Protein AF-A0A522DZ30-F1 (afdb_monomer_lite)

Foldseek 3Di:
DEEEEQEPDDCPVVVVLCVVLPYHHDPPDGQAYEQEDAPVSVVVCCVSPPPRHYQAEHPDDDHPPHPYYPVCSNVVSVCVVVVNDDGDDDDWDWDDDPNDIDID

Radius of gyration: 14.47 Å; chains: 1; bounding box: 34×33×39 Å

Secondary structure (DSSP, 8-state):
-EEEEEESS--HHHHHHHHHTT-EE-SSS-SEEEEEESHHHHHHHHHHSTTS-EEEEESSS--SS--B-TTTHHHHHHHHHTT---PPP----EEEETTEEEE-

pLDDT: mean 87.89, std 11.44, range [53.41, 97.0]

Structure (mmCIF, N/CA/C/O backbone):
data_AF-A0A522DZ30-F1
#
_entry.id   AF-A0A522DZ30-F1
#
loop_
_atom_site.group_PDB
_atom_site.id
_atom_site.type_symbol
_atom_site.label_atom_id
_atom_site.label_alt_id
_atom_site.label_comp_id
_atom_site.label_asym_id
_atom_site.label_entity_id
_atom_site.label_seq_id
_atom_site.pdbx_PDB_ins_code
_atom_site.Cartn_x
_atom_site.Cartn_y
_atom_site.Cartn_z
_atom_site.occupancy
_atom_site.B_iso_or_equiv
_atom_site.auth_seq_id
_atom_site.auth_comp_id
_atom_site.auth_asym_id
_atom_site.auth_atom_id
_atom_site.pdbx_PDB_model_num
ATOM 1 N N . MET A 1 1 ? -12.309 -6.243 6.536 1.00 90.62 1 MET A N 1
ATOM 2 C CA . MET A 1 1 ? -11.228 -5.420 5.971 1.00 90.62 1 MET A CA 1
ATOM 3 C C . MET A 1 1 ? -9.892 -5.750 6.617 1.00 90.62 1 MET A C 1
ATOM 5 O O . MET A 1 1 ? -9.555 -5.247 7.692 1.00 90.62 1 MET A O 1
ATOM 9 N N . LYS A 1 2 ? -9.167 -6.649 5.955 1.00 95.56 2 LYS A N 1
ATOM 10 C CA . LYS A 1 2 ? -7.797 -7.079 6.236 1.00 95.56 2 LYS A CA 1
ATOM 11 C C . LYS A 1 2 ? -6.814 -6.284 5.383 1.00 95.56 2 LYS A C 1
ATOM 13 O O . LYS A 1 2 ? -7.055 -6.101 4.194 1.00 95.56 2 LYS A O 1
ATOM 18 N N . ALA A 1 3 ? -5.709 -5.850 5.977 1.00 96.25 3 ALA A N 1
ATOM 19 C CA . ALA A 1 3 ? -4.681 -5.071 5.300 1.00 96.25 3 ALA A CA 1
ATOM 20 C C . ALA A 1 3 ? -3.279 -5.612 5.597 1.00 96.25 3 ALA A C 1
ATOM 22 O O . ALA A 1 3 ? -2.988 -6.004 6.728 1.00 96.25 3 ALA A O 1
ATOM 23 N N . VAL A 1 4 ? -2.395 -5.558 4.603 1.00 97.00 4 VAL A N 1
ATOM 24 C CA . VAL A 1 4 ? -0.941 -5.691 4.799 1.00 97.00 4 VAL A CA 1
ATOM 25 C C . VAL A 1 4 ? -0.311 -4.305 4.753 1.00 97.00 4 VAL A C 1
ATOM 27 O O . VAL A 1 4 ? -0.775 -3.434 4.021 1.00 97.00 4 VAL A O 1
ATOM 30 N N . ILE A 1 5 ? 0.771 -4.107 5.503 1.00 95.44 5 ILE A N 1
ATOM 31 C CA . ILE A 1 5 ? 1.616 -2.917 5.383 1.00 95.44 5 ILE A CA 1
ATOM 32 C C . ILE A 1 5 ? 2.908 -3.313 4.675 1.00 95.44 5 ILE A C 1
ATOM 34 O O . ILE A 1 5 ? 3.633 -4.180 5.160 1.00 95.44 5 ILE A O 1
ATOM 38 N N . VAL A 1 6 ? 3.223 -2.639 3.573 1.00 95.06 6 VAL A N 1
ATOM 39 C CA . VAL A 1 6 ? 4.526 -2.732 2.902 1.00 95.06 6 VAL A CA 1
ATOM 40 C C . VAL A 1 6 ? 5.247 -1.404 3.100 1.00 95.06 6 VAL A C 1
ATOM 42 O O . VAL A 1 6 ? 4.694 -0.341 2.822 1.00 95.06 6 VAL A O 1
ATOM 45 N N . SER A 1 7 ? 6.465 -1.449 3.642 1.00 92.25 7 SER A N 1
ATOM 46 C CA . SER A 1 7 ? 7.229 -0.252 4.001 1.00 92.25 7 SER A CA 1
ATOM 47 C C . SER A 1 7 ? 8.721 -0.556 4.102 1.00 92.25 7 SER A C 1
ATOM 49 O O . SER A 1 7 ? 9.102 -1.572 4.677 1.00 92.25 7 SER A O 1
ATOM 51 N N . SER A 1 8 ? 9.558 0.364 3.621 1.00 84.75 8 SER A N 1
ATOM 52 C CA . SER A 1 8 ? 11.003 0.393 3.911 1.00 84.75 8 SER A CA 1
ATOM 53 C C . SER A 1 8 ? 11.337 1.229 5.157 1.00 84.75 8 SER A C 1
ATOM 55 O O . SER A 1 8 ? 12.490 1.297 5.568 1.00 84.75 8 SER A O 1
ATOM 57 N N . TYR A 1 9 ? 10.328 1.863 5.762 1.00 83.81 9 TYR A N 1
ATOM 58 C CA . TYR A 1 9 ? 10.440 2.729 6.937 1.00 83.81 9 TYR A CA 1
ATOM 59 C C . TYR A 1 9 ? 9.711 2.134 8.151 1.00 83.81 9 TYR A C 1
ATOM 61 O O . TYR A 1 9 ? 8.780 1.334 7.982 1.00 83.81 9 TYR A O 1
ATOM 69 N N . PRO A 1 10 ? 10.042 2.567 9.381 1.00 85.12 10 PRO A N 1
ATOM 70 C CA . PRO A 1 10 ? 9.266 2.218 10.565 1.00 85.12 10 PRO A CA 1
ATOM 71 C C . PRO A 1 10 ? 7.780 2.573 10.394 1.00 85.12 10 PRO A C 1
ATOM 73 O O . PRO A 1 10 ? 7.417 3.731 10.201 1.00 85.12 10 PRO A O 1
ATOM 76 N N . SER A 1 11 ? 6.909 1.567 10.485 1.00 85.12 11 SER A N 1
ATOM 77 C CA . SER A 1 11 ? 5.476 1.686 10.172 1.00 85.12 11 SER A CA 1
ATOM 78 C C . SER A 1 11 ? 4.558 1.569 11.395 1.00 85.12 11 SER A C 1
ATOM 80 O O . SER A 1 11 ? 3.340 1.466 11.247 1.00 85.12 11 SER A O 1
ATOM 82 N N . LYS A 1 12 ? 5.108 1.630 12.620 1.00 86.06 12 LYS A N 1
ATOM 83 C CA . LYS A 1 12 ? 4.340 1.495 13.877 1.00 86.06 12 LYS A CA 1
ATOM 84 C C . LYS A 1 12 ? 3.162 2.473 13.955 1.00 86.06 12 LYS A C 1
ATOM 86 O O . LYS A 1 12 ? 2.057 2.066 14.305 1.00 86.06 12 LYS A O 1
ATOM 91 N N . THR A 1 13 ? 3.371 3.734 13.576 1.00 84.75 13 THR A N 1
ATOM 92 C CA . THR A 1 13 ? 2.323 4.768 13.583 1.00 84.75 13 THR A CA 1
ATOM 93 C C . THR A 1 13 ? 1.175 4.425 12.633 1.00 84.75 13 THR A C 1
ATOM 95 O O . THR A 1 13 ? 0.008 4.548 12.994 1.00 84.75 13 THR A O 1
ATOM 98 N N . VAL A 1 14 ? 1.501 3.939 11.434 1.00 88.75 14 VAL A N 1
ATOM 99 C CA . VAL A 1 14 ? 0.524 3.544 10.410 1.00 88.75 14 VAL A CA 1
ATOM 100 C C . VAL A 1 14 ? -0.249 2.299 10.840 1.00 88.75 14 VAL A C 1
ATOM 102 O O . VAL A 1 14 ? -1.471 2.258 10.722 1.00 88.75 14 VAL A O 1
ATOM 105 N N . ALA A 1 15 ? 0.442 1.311 11.414 1.00 91.44 15 ALA A N 1
ATOM 106 C CA . ALA A 1 15 ? -0.196 0.130 11.987 1.00 91.44 15 ALA A CA 1
ATOM 107 C C . ALA A 1 15 ? -1.170 0.502 13.115 1.00 91.44 15 ALA A C 1
ATOM 109 O O . ALA A 1 15 ? -2.262 -0.060 13.198 1.00 91.44 15 ALA A O 1
ATOM 110 N N . GLY A 1 16 ? -0.800 1.476 13.953 1.00 91.12 16 GLY A N 1
ATOM 111 C CA . GLY A 1 16 ? -1.680 2.050 14.967 1.00 91.12 16 GLY A CA 1
ATOM 112 C C . GLY A 1 16 ? -2.937 2.670 14.357 1.00 91.12 16 GLY A C 1
ATOM 113 O O . GLY A 1 16 ? -4.039 2.330 14.779 1.00 91.12 16 GLY A O 1
ATOM 114 N N . LYS A 1 17 ? -2.791 3.513 13.325 1.00 91.12 17 LYS A N 1
ATOM 115 C CA . LYS A 1 17 ? -3.925 4.123 12.605 1.00 91.12 17 LYS A CA 1
ATOM 116 C C . LYS A 1 17 ? -4.870 3.071 12.017 1.00 91.12 17 LYS A C 1
ATOM 118 O O . LYS A 1 17 ? -6.064 3.117 12.293 1.00 91.12 17 LYS A O 1
ATOM 123 N N . LEU A 1 18 ? -4.343 2.066 11.314 1.00 93.25 18 LEU A N 1
ATOM 124 C CA . LEU A 1 18 ? -5.149 0.962 10.774 1.00 93.25 18 LEU A CA 1
ATOM 125 C C . LEU A 1 18 ? -5.963 0.253 11.864 1.00 93.25 18 LEU A C 1
ATOM 127 O O . LEU A 1 18 ? -7.169 0.073 11.715 1.00 93.25 18 LEU A O 1
ATOM 131 N N . LYS A 1 19 ? -5.328 -0.102 12.986 1.00 94.25 19 LYS A N 1
ATOM 132 C CA . LYS A 1 19 ? -6.022 -0.758 14.103 1.00 94.25 19 LYS A CA 1
ATOM 133 C C . LYS A 1 19 ? -7.100 0.134 14.723 1.00 94.25 19 LYS A C 1
ATOM 135 O O . LYS A 1 19 ? -8.186 -0.362 15.003 1.00 94.25 19 LYS A O 1
ATOM 140 N N . ARG A 1 20 ? -6.834 1.436 14.902 1.00 93.31 20 ARG A N 1
ATOM 141 C CA . ARG A 1 20 ? -7.812 2.399 15.447 1.00 93.31 20 ARG A CA 1
ATOM 142 C C . ARG A 1 20 ? -9.051 2.537 14.569 1.00 93.31 20 ARG A C 1
ATOM 144 O O . ARG A 1 20 ? -10.148 2.607 15.102 1.00 93.31 20 ARG A O 1
ATOM 151 N N . HIS A 1 21 ? -8.887 2.495 13.250 1.00 93.69 21 HIS A N 1
ATOM 152 C CA . HIS A 1 21 ? -10.013 2.469 12.313 1.00 93.69 21 HIS A CA 1
ATOM 153 C C . HIS A 1 21 ? -10.585 1.055 12.102 1.00 93.69 21 HIS A C 1
ATOM 155 O O . HIS A 1 21 ? -11.328 0.830 11.156 1.00 93.69 21 HIS A O 1
ATOM 161 N N . GLY A 1 22 ? -10.254 0.067 12.942 1.00 94.31 22 GLY A N 1
ATOM 162 C CA . GLY A 1 22 ? -10.858 -1.268 12.900 1.00 94.31 22 GLY A CA 1
ATOM 163 C C . GLY A 1 22 ? -10.438 -2.130 11.705 1.00 94.31 22 GLY A C 1
ATOM 164 O O . GLY A 1 22 ? -11.215 -2.987 11.270 1.00 94.31 22 GLY A O 1
ATOM 165 N N . PHE A 1 23 ? -9.254 -1.897 11.137 1.00 95.50 23 PHE A N 1
ATOM 166 C CA . PHE A 1 23 ? -8.645 -2.781 10.142 1.00 95.50 23 PHE A CA 1
ATOM 167 C C . PHE A 1 23 ? -7.795 -3.858 10.819 1.00 95.50 23 PHE A C 1
ATOM 169 O O . PHE A 1 23 ? -7.042 -3.589 11.759 1.00 95.50 23 PHE A O 1
ATOM 176 N N . GLN A 1 24 ? -7.871 -5.084 10.302 1.00 96.12 24 GLN A N 1
ATOM 177 C CA . GLN A 1 24 ? -7.022 -6.180 10.758 1.00 96.12 24 GLN A CA 1
ATOM 178 C C . GLN A 1 24 ? -5.711 -6.176 9.967 1.00 96.12 24 GLN A C 1
ATOM 180 O O . GLN A 1 24 ? -5.712 -6.453 8.770 1.00 96.12 24 GLN A O 1
ATOM 185 N N . VAL A 1 25 ? -4.589 -5.904 10.635 1.00 94.69 25 VAL A N 1
ATOM 186 C CA . VAL A 1 25 ? -3.257 -6.022 10.019 1.00 94.69 25 VAL A CA 1
ATOM 187 C C . VAL A 1 25 ? -2.850 -7.497 10.002 1.00 94.69 25 VAL A C 1
ATOM 189 O O . VAL A 1 25 ? -2.687 -8.092 11.066 1.00 94.69 25 VAL A O 1
ATOM 192 N N . THR A 1 26 ? -2.732 -8.101 8.820 1.00 92.50 26 THR A N 1
ATOM 193 C CA . THR A 1 26 ? -2.457 -9.541 8.652 1.00 92.50 26 THR A CA 1
ATOM 194 C C . THR A 1 26 ? -1.740 -9.824 7.340 1.00 92.50 26 THR A C 1
ATOM 196 O O . THR A 1 26 ? -2.001 -9.142 6.360 1.00 92.50 26 THR A O 1
ATOM 199 N N . ASN A 1 27 ? -0.900 -10.862 7.305 1.00 86.81 27 ASN A N 1
ATOM 200 C CA . ASN A 1 27 ? -0.230 -11.330 6.084 1.00 86.81 27 ASN A CA 1
ATOM 201 C C . ASN A 1 27 ? -1.088 -12.303 5.256 1.00 86.81 27 ASN A C 1
ATOM 203 O O . ASN A 1 27 ? -0.715 -12.649 4.139 1.00 86.81 27 ASN A O 1
ATOM 207 N N . ASN A 1 28 ? -2.236 -12.736 5.785 1.00 89.50 28 ASN A N 1
ATOM 208 C CA . ASN A 1 28 ? -3.073 -13.757 5.160 1.00 89.50 28 ASN A CA 1
ATOM 209 C C . ASN A 1 28 ? -4.322 -13.140 4.523 1.00 89.50 28 ASN A C 1
ATOM 211 O O . ASN A 1 28 ? -5.169 -12.592 5.234 1.00 89.50 28 ASN A O 1
ATOM 215 N N . ASN A 1 29 ? -4.456 -13.316 3.204 1.00 91.62 29 ASN A N 1
ATOM 216 C CA . ASN A 1 29 ? -5.589 -12.879 2.379 1.00 91.62 29 ASN A CA 1
ATOM 217 C C . ASN A 1 29 ? -6.002 -11.405 2.618 1.00 91.62 29 ASN A C 1
ATOM 219 O O . ASN A 1 29 ? -7.086 -11.154 3.157 1.00 91.62 29 ASN A O 1
ATOM 223 N N . PRO A 1 30 ? -5.125 -10.429 2.310 1.00 96.12 30 PRO A N 1
ATOM 224 C CA . PRO A 1 30 ? -5.457 -9.018 2.462 1.00 96.12 30 PRO A CA 1
ATOM 225 C C . PRO A 1 30 ? -6.439 -8.540 1.390 1.00 96.12 30 PRO A C 1
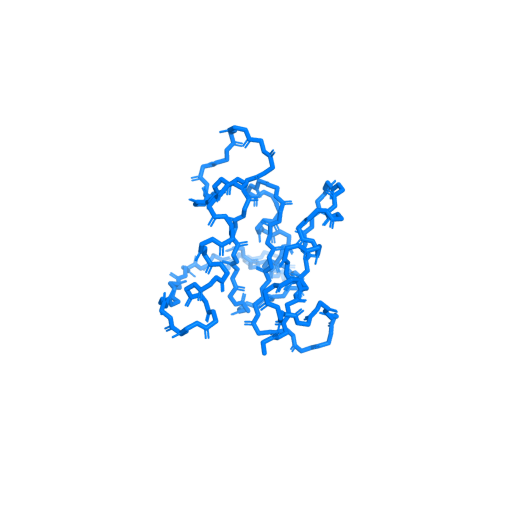ATOM 227 O O . PRO A 1 30 ? -6.378 -8.957 0.239 1.00 96.12 30 PRO A O 1
ATOM 230 N N . GLU A 1 31 ? -7.307 -7.607 1.772 1.00 96.06 31 GLU A N 1
ATOM 231 C CA . GLU A 1 31 ? -8.250 -6.943 0.863 1.00 96.06 31 GLU A CA 1
ATOM 232 C C . GLU A 1 31 ? -7.609 -5.713 0.197 1.00 96.06 31 GLU A C 1
ATOM 234 O O . GLU A 1 31 ? -7.999 -5.321 -0.897 1.00 96.06 31 GLU A O 1
ATOM 239 N N . PHE A 1 32 ? -6.603 -5.113 0.839 1.00 96.62 32 PHE A N 1
ATOM 240 C CA . PHE A 1 32 ? -5.760 -4.072 0.254 1.00 96.62 32 PHE A CA 1
ATOM 241 C C . PHE A 1 32 ? -4.376 -4.044 0.914 1.00 96.62 32 PHE A C 1
ATOM 243 O O . PHE A 1 32 ? -4.165 -4.578 2.009 1.00 96.62 32 PHE A O 1
ATOM 250 N N . ILE A 1 33 ? -3.430 -3.384 0.254 1.00 96.88 33 ILE A N 1
ATOM 251 C CA . ILE A 1 33 ? -2.068 -3.170 0.739 1.00 96.88 33 ILE A CA 1
ATOM 252 C C . ILE A 1 33 ? -1.876 -1.686 1.037 1.00 96.88 33 ILE A C 1
ATOM 254 O O . ILE A 1 33 ? -2.094 -0.849 0.167 1.00 96.88 33 ILE A O 1
ATOM 258 N N . LEU A 1 34 ? -1.437 -1.342 2.246 1.00 94.81 34 LEU A N 1
ATOM 259 C CA . LEU A 1 34 ? -1.006 0.013 2.573 1.00 94.81 34 LEU A CA 1
ATOM 260 C C . LEU A 1 34 ? 0.495 0.138 2.298 1.00 94.81 34 LEU A C 1
ATOM 262 O O . LEU A 1 34 ? 1.325 -0.442 3.003 1.00 94.81 34 LEU A O 1
ATOM 266 N N . CYS A 1 35 ? 0.838 0.916 1.278 1.00 94.25 35 CYS A N 1
ATOM 267 C CA . CYS A 1 35 ? 2.209 1.204 0.877 1.00 94.25 35 CYS A CA 1
ATOM 268 C C . CYS A 1 35 ? 2.683 2.469 1.595 1.00 94.25 35 CYS A C 1
ATOM 270 O O . CYS A 1 35 ? 2.284 3.571 1.227 1.00 94.2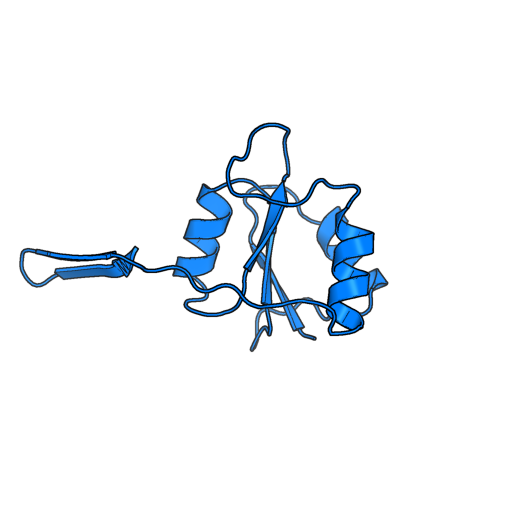5 35 CYS A O 1
ATOM 272 N N . TYR A 1 36 ? 3.531 2.329 2.613 1.00 91.75 36 TYR A N 1
ATOM 273 C CA . TYR A 1 36 ? 4.083 3.469 3.344 1.00 91.75 36 TYR A CA 1
ATOM 274 C C . TYR A 1 36 ? 5.509 3.773 2.878 1.00 91.75 36 TYR A C 1
ATOM 276 O O . TYR A 1 36 ? 6.444 3.020 3.155 1.00 91.75 36 TYR A O 1
ATOM 284 N N . GLY A 1 37 ? 5.689 4.864 2.136 1.00 88.56 37 GLY A N 1
ATOM 285 C CA . GLY A 1 37 ? 6.987 5.212 1.561 1.00 88.56 37 GLY A CA 1
ATOM 286 C C . GLY A 1 37 ? 6.869 6.043 0.291 1.00 88.56 37 GLY A C 1
ATOM 287 O O . GLY A 1 37 ? 6.202 7.076 0.301 1.00 88.56 37 GLY A O 1
ATOM 288 N N . GLY A 1 38 ? 7.565 5.606 -0.761 1.00 86.00 38 GLY A N 1
ATOM 289 C CA . GLY A 1 38 ? 7.579 6.234 -2.086 1.00 86.00 38 GLY A CA 1
ATOM 290 C C . GLY A 1 38 ? 7.224 5.243 -3.198 1.00 86.00 38 GLY A C 1
ATOM 291 O O . GLY A 1 38 ? 6.725 4.150 -2.930 1.00 86.00 38 GLY A O 1
ATOM 292 N N . ASP A 1 39 ? 7.544 5.587 -4.447 1.00 87.56 39 ASP A N 1
ATOM 293 C CA . ASP A 1 39 ? 7.172 4.782 -5.623 1.00 87.56 39 ASP A CA 1
ATOM 294 C C . ASP A 1 39 ? 7.748 3.355 -5.576 1.00 87.56 39 ASP A C 1
ATOM 296 O O . ASP A 1 39 ? 7.060 2.386 -5.899 1.00 87.56 39 ASP A O 1
ATOM 300 N N . GLY A 1 40 ? 8.983 3.197 -5.085 1.00 89.62 40 GLY A N 1
ATOM 301 C CA . GLY A 1 40 ? 9.607 1.882 -4.906 1.00 89.62 40 GLY A CA 1
ATOM 302 C C . GLY A 1 40 ? 8.820 0.960 -3.967 1.00 89.62 40 GLY A C 1
ATOM 303 O O . GLY A 1 40 ? 8.763 -0.247 -4.197 1.00 89.62 40 GLY A O 1
ATOM 304 N N . THR A 1 41 ? 8.144 1.521 -2.959 1.00 93.06 41 THR A N 1
ATOM 305 C CA . THR A 1 41 ? 7.272 0.764 -2.051 1.00 93.06 41 THR A CA 1
ATOM 306 C C . THR A 1 41 ? 6.036 0.241 -2.779 1.00 93.06 41 THR A C 1
ATOM 308 O O . THR A 1 41 ? 5.628 -0.893 -2.547 1.00 93.06 41 THR A O 1
ATOM 311 N N . ILE A 1 42 ? 5.460 1.039 -3.684 1.00 92.12 42 ILE A N 1
ATOM 312 C CA . ILE A 1 42 ? 4.297 0.644 -4.491 1.00 92.12 42 ILE A CA 1
ATOM 313 C C . ILE A 1 42 ? 4.680 -0.505 -5.432 1.00 92.12 42 ILE A C 1
ATOM 315 O O . ILE A 1 42 ? 3.977 -1.512 -5.492 1.00 92.12 42 ILE A O 1
ATOM 319 N N . LEU A 1 43 ? 5.828 -0.395 -6.110 1.00 92.12 43 LEU A N 1
ATOM 320 C CA . LEU A 1 43 ? 6.329 -1.446 -7.003 1.00 92.12 43 LEU A CA 1
ATOM 321 C C . LEU A 1 43 ? 6.662 -2.739 -6.247 1.00 92.12 43 LEU A C 1
ATOM 323 O O . LEU A 1 43 ? 6.352 -3.832 -6.719 1.00 92.12 43 LEU A O 1
ATOM 327 N N . LEU A 1 44 ? 7.266 -2.634 -5.059 1.00 93.31 44 LEU A N 1
ATOM 328 C CA . LEU A 1 44 ? 7.512 -3.791 -4.199 1.00 93.31 44 LEU A CA 1
ATOM 329 C C . LEU A 1 44 ? 6.196 -4.457 -3.773 1.00 93.31 44 LEU A C 1
ATOM 331 O O . LEU A 1 44 ? 6.079 -5.678 -3.850 1.00 93.31 44 LEU A O 1
ATOM 335 N N . ALA A 1 45 ? 5.198 -3.666 -3.375 1.00 94.50 45 ALA A N 1
ATOM 336 C CA . ALA A 1 45 ? 3.883 -4.172 -3.002 1.00 94.50 45 ALA A CA 1
ATOM 337 C C . ALA A 1 45 ? 3.177 -4.883 -4.165 1.00 94.50 45 ALA A C 1
ATOM 339 O O . ALA A 1 45 ? 2.584 -5.932 -3.944 1.00 94.50 45 ALA A O 1
ATOM 340 N N . GLU A 1 46 ? 3.267 -4.369 -5.396 1.00 94.12 46 GLU A N 1
ATOM 341 C CA . GLU A 1 46 ? 2.743 -5.058 -6.586 1.00 94.12 46 GLU A CA 1
ATOM 342 C C . GLU A 1 46 ? 3.453 -6.392 -6.839 1.00 94.12 46 GLU A C 1
ATOM 344 O O . GLU A 1 46 ? 2.794 -7.375 -7.158 1.00 94.12 46 GLU A O 1
ATOM 349 N N . ARG A 1 47 ? 4.776 -6.463 -6.650 1.00 92.12 47 ARG A N 1
ATOM 350 C CA . ARG A 1 47 ? 5.528 -7.721 -6.806 1.00 92.12 47 ARG A CA 1
ATOM 351 C C . ARG A 1 47 ? 5.170 -8.760 -5.745 1.00 92.12 47 ARG A C 1
ATOM 353 O O . ARG A 1 47 ? 5.114 -9.943 -6.059 1.00 92.12 47 ARG A O 1
ATOM 360 N N . MET A 1 48 ? 4.959 -8.331 -4.501 1.00 93.38 48 MET A N 1
ATOM 361 C CA . MET A 1 48 ? 4.613 -9.223 -3.387 1.00 93.38 48 MET A CA 1
ATOM 362 C C . MET A 1 48 ? 3.137 -9.634 -3.400 1.00 93.38 48 MET A C 1
ATOM 364 O O . MET A 1 48 ? 2.810 -10.758 -3.032 1.00 93.38 48 MET A O 1
ATOM 368 N N . PHE A 1 49 ? 2.255 -8.726 -3.822 1.00 94.44 49 PHE A N 1
ATOM 369 C CA . PHE A 1 49 ? 0.802 -8.889 -3.812 1.00 94.44 49 PHE A CA 1
ATOM 370 C C . PHE A 1 49 ? 0.196 -8.425 -5.150 1.00 94.44 49 PHE A C 1
ATOM 372 O O . PHE A 1 49 ? -0.452 -7.368 -5.208 1.00 94.44 49 PHE A O 1
ATOM 379 N N . PRO A 1 50 ? 0.404 -9.178 -6.247 1.00 92.88 50 PRO A N 1
ATOM 380 C CA . PRO A 1 50 ? -0.078 -8.785 -7.568 1.00 92.88 50 PRO A CA 1
ATOM 381 C C . PRO A 1 50 ? -1.600 -8.620 -7.592 1.00 92.88 50 PRO A C 1
ATOM 383 O O . PRO A 1 50 ? -2.326 -9.445 -7.043 1.00 92.88 50 PRO A O 1
ATOM 386 N N . GLY A 1 51 ? -2.087 -7.538 -8.204 1.00 92.94 51 GLY A N 1
ATOM 387 C CA . GLY A 1 51 ? -3.527 -7.297 -8.395 1.00 92.94 51 GLY A CA 1
ATOM 388 C C . GLY A 1 51 ? -4.338 -6.891 -7.152 1.00 92.94 51 GLY A C 1
ATOM 389 O O . GLY A 1 51 ? -5.438 -6.374 -7.301 1.00 92.94 51 GLY A O 1
ATOM 390 N N . ILE A 1 52 ? -3.811 -7.036 -5.930 1.00 95.94 52 ILE A N 1
ATOM 391 C CA . ILE A 1 52 ? -4.505 -6.565 -4.713 1.00 95.94 52 ILE A CA 1
ATOM 392 C C . ILE A 1 52 ? -4.457 -5.029 -4.646 1.00 95.94 52 ILE A C 1
ATOM 394 O O . ILE A 1 52 ? -3.363 -4.495 -4.776 1.00 95.94 52 ILE A O 1
ATOM 398 N N . PRO A 1 53 ? -5.550 -4.284 -4.411 1.00 96.00 53 PRO A N 1
ATOM 399 C CA . PRO A 1 53 ? -5.527 -2.817 -4.374 1.00 96.00 53 PRO A CA 1
ATOM 400 C C . PRO A 1 53 ? -4.450 -2.212 -3.460 1.00 96.00 53 PRO A C 1
ATOM 402 O O . PRO A 1 53 ? -4.214 -2.709 -2.358 1.00 96.00 53 PRO A O 1
ATOM 405 N N . LYS A 1 54 ? -3.808 -1.119 -3.898 1.00 94.88 54 LYS A N 1
ATOM 406 C CA . LYS A 1 54 ? -2.744 -0.429 -3.149 1.00 94.88 54 LYS A CA 1
ATOM 407 C C . LYS A 1 54 ? -3.195 0.959 -2.701 1.00 94.88 54 LYS A C 1
ATOM 409 O O . LYS A 1 54 ? -3.577 1.780 -3.524 1.00 94.88 54 LYS A O 1
ATOM 414 N N . LEU A 1 55 ? -3.066 1.235 -1.406 1.00 93.81 55 LEU A N 1
ATOM 415 C CA . LEU A 1 55 ? -3.220 2.556 -0.804 1.00 93.81 55 LEU A CA 1
ATOM 416 C C . LEU A 1 55 ? -1.831 3.158 -0.561 1.00 93.81 55 LEU A C 1
ATOM 418 O O . LEU A 1 55 ? -1.127 2.744 0.362 1.00 93.81 55 LEU A O 1
ATOM 422 N N . ALA A 1 56 ? -1.424 4.118 -1.389 1.00 90.75 56 ALA A N 1
ATOM 423 C CA . ALA A 1 56 ? -0.105 4.739 -1.309 1.00 90.75 56 ALA A CA 1
ATOM 424 C C . ALA A 1 56 ? -0.086 5.950 -0.360 1.00 90.75 56 ALA A C 1
ATOM 426 O O . A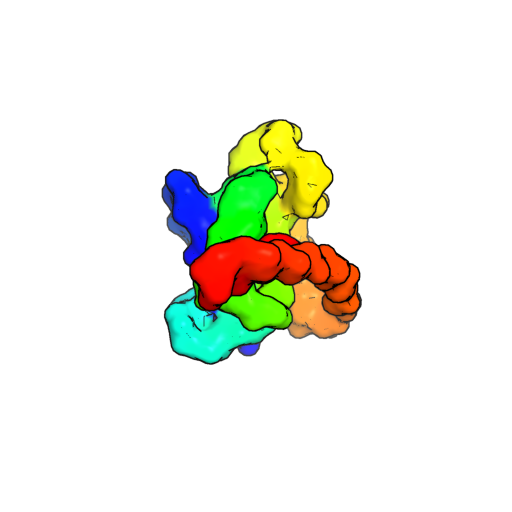LA A 1 56 ? -0.774 6.944 -0.583 1.00 90.75 56 ALA A O 1
ATOM 427 N N . VAL A 1 57 ? 0.746 5.881 0.682 1.00 87.25 57 VAL A N 1
ATOM 428 C CA . VAL A 1 57 ? 0.880 6.908 1.724 1.00 87.25 57 VAL A CA 1
ATOM 429 C C . VAL A 1 57 ? 2.321 7.404 1.779 1.00 87.25 57 VAL A C 1
ATOM 431 O O . VAL A 1 57 ? 3.253 6.621 2.000 1.00 87.25 57 VAL A O 1
ATOM 434 N N . LYS A 1 58 ? 2.512 8.720 1.639 1.00 79.44 58 LYS A N 1
ATOM 435 C CA . LYS A 1 58 ? 3.844 9.336 1.687 1.00 79.44 58 LYS A CA 1
ATOM 436 C C . LYS A 1 58 ? 4.465 9.229 3.072 1.00 79.44 58 LYS A C 1
ATOM 438 O O . LYS A 1 58 ? 3.864 9.605 4.080 1.00 79.44 58 LYS A O 1
ATOM 443 N N . HIS A 1 59 ? 5.725 8.801 3.114 1.00 71.62 59 HIS A N 1
ATOM 444 C CA . HIS A 1 59 ? 6.560 8.979 4.304 1.00 71.62 59 HIS A CA 1
ATOM 445 C C . HIS A 1 59 ? 7.253 10.358 4.346 1.00 71.62 59 HIS A C 1
ATOM 447 O O . HIS A 1 59 ? 7.413 10.907 5.440 1.00 71.62 59 HIS A O 1
ATOM 453 N N . ALA A 1 60 ? 7.614 10.920 3.182 1.00 62.03 60 ALA A N 1
ATOM 454 C CA . ALA A 1 60 ? 8.340 12.185 3.004 1.00 62.03 60 ALA A CA 1
ATOM 455 C C . ALA A 1 60 ? 7.719 13.065 1.894 1.00 62.03 60 ALA A C 1
ATOM 457 O O . ALA A 1 60 ? 6.884 12.593 1.124 1.00 62.03 60 ALA A O 1
ATOM 458 N N . ASN A 1 61 ? 8.144 14.332 1.797 1.00 53.41 61 ASN A N 1
ATOM 459 C CA . ASN A 1 61 ? 7.530 15.353 0.929 1.00 53.41 61 ASN A CA 1
ATOM 460 C C . ASN A 1 61 ? 7.572 15.034 -0.580 1.00 53.41 61 ASN A C 1
ATOM 462 O O . ASN A 1 61 ? 6.715 15.511 -1.321 1.00 53.41 61 ASN A O 1
ATOM 466 N N . ILE A 1 62 ? 8.521 14.213 -1.048 1.00 54.09 62 ILE A N 1
ATOM 467 C CA . ILE A 1 62 ? 8.687 13.889 -2.474 1.00 54.09 62 ILE A CA 1
ATOM 468 C C . ILE A 1 62 ? 8.250 12.440 -2.730 1.00 54.09 62 ILE A C 1
ATOM 470 O O . ILE A 1 62 ? 8.988 11.493 -2.476 1.00 54.09 62 ILE A O 1
ATOM 474 N N . CYS A 1 63 ? 7.034 12.267 -3.242 1.00 53.78 63 CYS A N 1
ATOM 475 C CA . CYS A 1 63 ? 6.579 11.043 -3.909 1.00 53.78 63 CYS A CA 1
ATOM 476 C C . CYS A 1 63 ? 5.587 11.463 -4.992 1.00 53.78 63 CYS A C 1
ATOM 478 O O . CYS A 1 63 ? 4.646 12.194 -4.684 1.00 53.78 63 CYS A O 1
ATOM 480 N N . HIS A 1 64 ? 5.795 11.060 -6.243 1.00 57.38 64 HIS A N 1
ATOM 481 C CA . HIS A 1 64 ? 4.949 11.523 -7.344 1.00 57.38 64 HIS A CA 1
ATOM 482 C C . HIS A 1 64 ? 3.627 10.745 -7.415 1.00 57.38 64 HIS A C 1
ATOM 484 O O . HIS A 1 64 ? 2.597 11.342 -7.704 1.00 57.38 64 HIS A O 1
ATOM 490 N N . ARG A 1 65 ? 3.636 9.444 -7.079 1.00 56.91 65 ARG A N 1
ATOM 491 C CA . ARG A 1 65 ? 2.454 8.563 -7.170 1.00 56.91 65 ARG A CA 1
ATOM 492 C C . ARG A 1 65 ? 1.741 8.293 -5.848 1.00 56.91 65 ARG A C 1
ATOM 494 O O . ARG A 1 65 ? 0.781 7.534 -5.807 1.00 56.91 65 ARG A O 1
ATOM 501 N N . CYS A 1 66 ? 2.228 8.851 -4.748 1.00 57.00 66 CYS A N 1
ATOM 502 C CA . CYS A 1 66 ? 1.532 8.736 -3.476 1.00 57.00 66 CYS A CA 1
ATOM 503 C C . CYS A 1 66 ? 0.508 9.869 -3.386 1.00 57.00 66 CYS A C 1
ATOM 505 O O . CYS A 1 66 ? 0.868 11.040 -3.514 1.00 57.00 66 CYS A O 1
ATOM 507 N N . GLU A 1 67 ? -0.748 9.527 -3.141 1.00 61.12 67 GLU A N 1
ATOM 508 C CA . GLU A 1 67 ? -1.849 10.494 -3.158 1.00 61.12 67 GLU A CA 1
ATOM 509 C C . GLU A 1 67 ? -2.138 11.089 -1.775 1.00 61.12 67 GLU A C 1
ATOM 511 O O . GLU A 1 67 ? -2.795 12.117 -1.693 1.00 61.12 67 GLU A O 1
ATOM 516 N N . LEU A 1 68 ? -1.617 10.483 -0.697 1.00 60.69 68 LEU A N 1
ATOM 517 C CA . LEU A 1 68 ? -1.973 10.848 0.678 1.00 60.69 68 LEU A CA 1
ATOM 518 C C . LEU A 1 68 ? -0.780 11.313 1.518 1.00 60.69 68 LEU A C 1
ATOM 520 O O . LEU A 1 68 ? 0.240 10.617 1.628 1.00 60.69 68 LEU A O 1
ATOM 524 N N . GLY A 1 69 ? -0.949 12.456 2.183 1.00 60.59 69 GLY A N 1
ATOM 525 C CA . GLY A 1 69 ? -0.132 12.888 3.316 1.00 60.59 69 GLY A CA 1
ATOM 526 C C . GLY A 1 69 ? -0.439 12.103 4.603 1.00 60.59 69 GLY A C 1
ATOM 527 O O . GLY A 1 69 ? -1.452 11.410 4.714 1.00 60.59 69 GLY A O 1
ATOM 528 N N . LYS A 1 70 ? 0.431 12.211 5.624 1.00 59.84 70 LYS A N 1
ATOM 529 C CA . LYS A 1 70 ? 0.241 11.518 6.922 1.00 59.84 70 LYS A CA 1
ATOM 530 C C . LYS A 1 70 ? -1.047 11.940 7.641 1.00 59.84 70 LYS A C 1
ATOM 532 O O . LYS A 1 70 ? -1.604 11.127 8.389 1.00 59.84 70 LYS A O 1
ATOM 537 N N . ASP A 1 71 ? -1.500 13.164 7.393 1.00 66.38 71 ASP A N 1
ATOM 538 C CA . ASP A 1 71 ? -2.676 13.775 8.021 1.00 66.38 71 ASP A CA 1
ATOM 539 C C . ASP A 1 71 ? -3.983 13.381 7.315 1.00 66.38 71 ASP A C 1
ATOM 541 O O . ASP A 1 71 ? -5.040 13.331 7.935 1.00 66.38 71 ASP A O 1
ATOM 545 N N . GLU A 1 72 ? -3.909 12.977 6.046 1.00 79.88 72 GLU A N 1
ATOM 546 C CA . GLU A 1 72 ? -5.071 12.564 5.247 1.00 79.88 72 GLU A CA 1
ATOM 547 C C . GLU A 1 72 ? -5.398 11.073 5.393 1.00 79.88 72 GLU A C 1
ATOM 549 O O . GLU A 1 72 ? -6.455 10.606 4.953 1.00 79.88 72 GLU A O 1
ATOM 554 N N . LEU A 1 73 ? -4.498 10.308 6.020 1.00 87.12 73 LEU A N 1
ATOM 555 C CA . LEU A 1 73 ? -4.664 8.869 6.179 1.00 87.12 73 LEU A CA 1
ATOM 556 C C . LEU A 1 73 ? -5.905 8.529 7.012 1.00 87.12 73 LEU A C 1
ATOM 558 O O . LEU A 1 73 ? -6.660 7.654 6.608 1.00 87.12 73 LEU A O 1
ATOM 562 N N . ASP A 1 74 ? -6.150 9.216 8.132 1.00 88.62 74 ASP A N 1
ATOM 563 C CA . ASP A 1 74 ? -7.298 8.898 8.997 1.00 88.62 74 ASP A CA 1
ATOM 564 C C . ASP A 1 74 ? -8.630 9.136 8.250 1.00 88.62 74 ASP A C 1
ATOM 566 O O . ASP A 1 74 ? -9.499 8.265 8.233 1.00 88.62 74 ASP A O 1
ATOM 570 N N . MET A 1 75 ? -8.755 10.250 7.513 1.00 89.06 75 MET A N 1
ATOM 571 C CA . MET A 1 75 ? -9.925 10.516 6.660 1.00 89.06 75 MET A CA 1
ATOM 572 C C . MET A 1 75 ? -10.092 9.459 5.556 1.00 89.06 75 MET A C 1
ATOM 574 O O . MET A 1 75 ? -11.208 9.039 5.251 1.00 89.06 75 MET A O 1
ATOM 578 N N . SER A 1 76 ? -8.993 9.026 4.939 1.00 91.00 76 SER A N 1
ATOM 579 C CA . SER A 1 76 ? -9.027 8.031 3.862 1.00 91.00 76 SER A CA 1
ATOM 580 C C . SER A 1 76 ? -9.431 6.652 4.374 1.00 91.00 76 SER A C 1
ATOM 582 O O . SER A 1 76 ? -10.255 5.983 3.755 1.00 91.00 76 SER A O 1
ATOM 584 N N . LEU A 1 77 ? -8.916 6.245 5.537 1.00 92.69 77 LEU A N 1
ATOM 585 C CA . LEU A 1 77 ? -9.312 5.009 6.213 1.00 92.69 77 LEU A CA 1
ATOM 586 C C . LEU A 1 77 ? -10.805 5.008 6.556 1.00 92.69 77 LEU A C 1
ATOM 588 O O . LEU A 1 77 ? -11.471 3.986 6.382 1.00 92.69 77 LEU A O 1
ATOM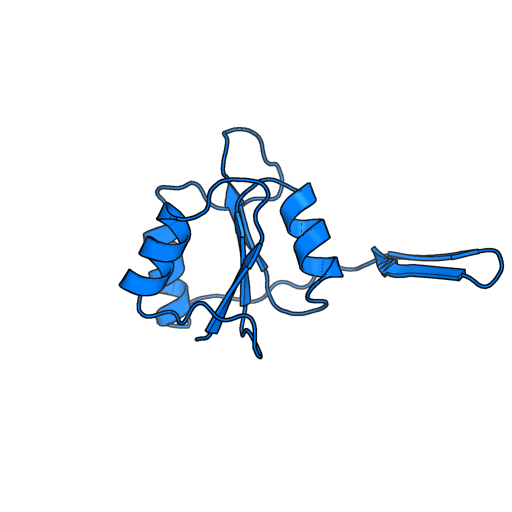 592 N N . GLU A 1 78 ? -11.341 6.156 6.967 1.00 93.06 78 GLU A N 1
ATOM 593 C CA . GLU A 1 78 ? -12.765 6.323 7.244 1.00 93.06 78 GLU A CA 1
ATOM 594 C C . GLU A 1 78 ? -13.622 6.174 5.976 1.00 93.06 78 GLU A C 1
ATOM 596 O O . GLU A 1 78 ? -14.600 5.425 5.959 1.00 93.06 78 GLU A O 1
ATOM 601 N N . LYS A 1 79 ? -13.213 6.796 4.861 1.00 93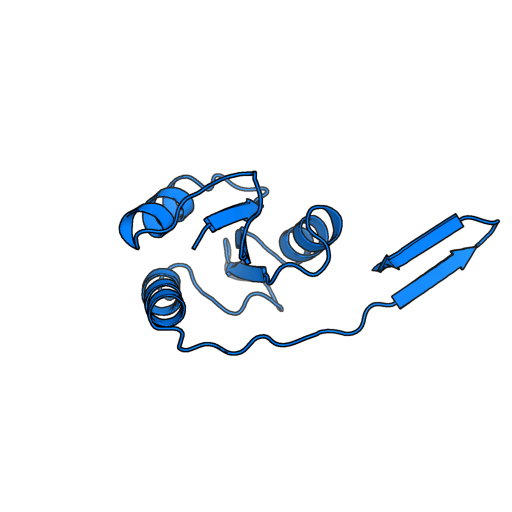.31 79 LYS A N 1
ATOM 602 C CA . LYS A 1 79 ? -13.877 6.615 3.557 1.00 93.31 79 LYS A CA 1
ATOM 603 C C . LYS A 1 79 ? -13.839 5.159 3.090 1.00 93.31 79 LYS A C 1
ATOM 605 O O . LYS A 1 79 ? -14.856 4.648 2.626 1.00 93.31 79 LYS A O 1
ATOM 610 N N . ILE A 1 80 ? -12.704 4.477 3.262 1.00 94.06 80 ILE A N 1
ATOM 611 C CA . ILE A 1 80 ? -12.553 3.055 2.922 1.00 94.06 80 ILE A CA 1
ATOM 612 C C . ILE A 1 80 ? -13.523 2.198 3.740 1.00 94.06 80 ILE A C 1
ATOM 614 O O . ILE A 1 80 ? -14.223 1.361 3.173 1.00 94.06 80 ILE A O 1
ATOM 618 N N . LYS A 1 81 ? -13.631 2.440 5.053 1.00 92.56 81 LYS A N 1
ATOM 619 C CA . LYS A 1 81 ? -14.596 1.744 5.919 1.00 92.56 81 LYS A CA 1
ATOM 620 C C . LYS A 1 81 ? -16.040 1.933 5.478 1.00 92.56 81 LYS A C 1
ATOM 622 O O . LYS A 1 81 ? -16.828 0.998 5.572 1.00 92.56 81 LYS A O 1
ATOM 627 N N . GLN A 1 82 ? -16.369 3.123 4.993 1.00 94.12 82 GLN A N 1
ATOM 628 C CA . GLN A 1 82 ? -17.701 3.463 4.500 1.00 94.12 82 GLN A CA 1
ATOM 629 C C . GLN A 1 82 ? -17.967 2.955 3.072 1.00 94.12 82 GLN A C 1
ATOM 631 O O . GLN A 1 82 ? -19.037 3.225 2.534 1.00 94.12 82 GLN A O 1
ATOM 636 N N . GLY A 1 83 ? -17.011 2.268 2.430 1.00 93.69 83 GLY A N 1
ATOM 637 C CA . GLY A 1 83 ? -17.131 1.840 1.032 1.00 93.69 83 GLY A CA 1
ATOM 638 C C . GLY A 1 83 ? -17.078 2.994 0.025 1.00 93.69 83 GLY A C 1
ATOM 639 O O . GLY A 1 83 ? -17.430 2.819 -1.136 1.00 93.69 83 GLY A O 1
ATOM 640 N N . LYS A 1 84 ? -16.653 4.189 0.453 1.00 95.25 84 LYS A N 1
ATOM 641 C CA . LYS A 1 84 ? -16.617 5.416 -0.357 1.00 95.25 84 LYS A CA 1
ATOM 642 C C . LYS A 1 84 ? -15.280 5.558 -1.079 1.00 95.25 84 LYS A C 1
ATOM 644 O O . LYS A 1 84 ? -14.517 6.489 -0.822 1.00 95.25 84 LYS A O 1
ATOM 649 N N . PHE A 1 85 ? -14.991 4.615 -1.962 1.00 93.44 85 PHE A N 1
ATOM 650 C CA . PHE A 1 85 ? -13.799 4.610 -2.803 1.00 93.44 85 PHE A CA 1
ATOM 651 C C . PHE A 1 85 ? -14.110 3.953 -4.148 1.00 93.44 85 PHE A C 1
ATOM 653 O O . PHE A 1 85 ? -15.098 3.238 -4.289 1.00 93.44 85 PHE A O 1
ATOM 660 N N . PHE A 1 86 ? -13.243 4.178 -5.125 1.00 93.88 86 PHE A N 1
ATOM 661 C CA . PHE A 1 86 ? -13.220 3.426 -6.372 1.00 93.88 86 PHE A CA 1
ATOM 662 C C . PHE A 1 86 ? -11.837 2.799 -6.532 1.00 93.88 86 PHE A C 1
ATOM 664 O O . PHE A 1 86 ? -10.844 3.325 -6.027 1.00 93.88 86 PHE A O 1
ATOM 671 N N . ILE A 1 87 ? -11.785 1.644 -7.189 1.00 94.50 87 ILE A N 1
ATOM 672 C CA . ILE A 1 87 ? -10.524 1.005 -7.555 1.00 94.50 87 ILE A CA 1
ATOM 673 C C . ILE A 1 87 ? -10.163 1.467 -8.958 1.00 94.50 87 ILE A C 1
ATOM 675 O O . ILE A 1 87 ? -10.966 1.339 -9.880 1.00 94.50 87 ILE A O 1
ATOM 679 N N . THR A 1 88 ? -8.952 1.990 -9.104 1.00 93.62 88 THR A N 1
ATOM 680 C CA . THR A 1 88 ? -8.389 2.347 -10.404 1.00 93.62 88 THR A CA 1
ATOM 681 C C . THR A 1 88 ? -7.383 1.286 -10.814 1.00 93.62 88 THR A C 1
ATOM 683 O O . THR A 1 88 ? -6.474 0.950 -10.052 1.00 93.62 88 THR A O 1
ATOM 686 N N . GLU A 1 89 ? -7.526 0.774 -12.030 1.00 93.25 89 GLU A N 1
ATOM 687 C CA . GLU A 1 89 ? -6.594 -0.188 -12.609 1.00 93.25 89 GLU A CA 1
ATOM 688 C C . GLU A 1 89 ? -5.503 0.528 -13.404 1.00 93.25 89 GLU A C 1
ATOM 690 O O . GLU A 1 89 ? -5.701 1.626 -13.926 1.00 93.25 89 GLU A O 1
ATOM 695 N N . GLN A 1 90 ? -4.327 -0.087 -13.476 1.00 91.06 90 GLN A N 1
ATOM 696 C CA . GLN A 1 90 ? -3.190 0.418 -14.237 1.00 91.06 90 GLN A CA 1
ATOM 697 C C . GLN A 1 90 ? -2.676 -0.693 -15.146 1.00 91.06 90 GLN A C 1
ATOM 699 O O . GLN A 1 90 ? -2.591 -1.853 -14.736 1.00 91.06 90 GLN A O 1
ATOM 704 N N . ILE A 1 91 ? -2.318 -0.330 -16.376 1.00 93.44 91 ILE A N 1
ATOM 705 C CA . ILE A 1 91 ? -1.696 -1.265 -17.311 1.00 93.44 91 ILE A CA 1
ATOM 706 C C . ILE A 1 91 ? -0.275 -1.610 -16.848 1.00 93.44 91 ILE A C 1
ATOM 708 O O . ILE A 1 91 ? 0.440 -0.755 -16.324 1.00 93.44 91 ILE A O 1
ATOM 712 N N . LYS A 1 92 ? 0.129 -2.862 -17.068 1.00 91.75 92 LYS A N 1
ATOM 713 C CA . LYS A 1 92 ? 1.483 -3.364 -16.804 1.00 91.75 92 LYS A CA 1
ATOM 714 C C . LYS A 1 92 ? 2.146 -3.803 -18.102 1.00 91.75 92 LYS A C 1
ATOM 716 O O . LYS A 1 92 ? 1.475 -4.303 -19.004 1.00 91.75 92 LYS A O 1
ATOM 721 N N . LEU A 1 93 ? 3.458 -3.625 -18.187 1.00 93.19 93 LEU A N 1
ATOM 722 C CA . LEU A 1 93 ? 4.266 -4.066 -19.315 1.00 93.19 93 LEU A CA 1
ATOM 723 C C . LEU A 1 93 ? 4.813 -5.471 -19.034 1.00 93.19 93 LEU A C 1
ATOM 725 O O . LEU A 1 93 ? 5.450 -5.704 -18.007 1.00 93.19 93 LEU A O 1
ATOM 729 N N . GLU A 1 94 ? 4.615 -6.399 -19.969 1.00 94.12 94 GLU A N 1
ATOM 730 C CA . GLU A 1 94 ? 5.320 -7.684 -19.980 1.00 94.12 94 GLU A CA 1
ATOM 731 C C . GLU A 1 94 ? 6.504 -7.613 -20.951 1.00 94.12 94 GLU A C 1
ATOM 733 O O . GLU A 1 94 ? 6.345 -7.293 -22.128 1.00 94.12 94 GLU A O 1
ATOM 738 N N . ALA A 1 95 ? 7.697 -7.947 -20.465 1.00 95.19 95 ALA A N 1
ATOM 739 C CA . ALA A 1 95 ? 8.899 -8.118 -21.266 1.00 95.19 95 ALA A CA 1
ATOM 740 C C . ALA A 1 95 ? 9.307 -9.596 -21.287 1.00 95.19 95 ALA A C 1
ATOM 742 O O . ALA A 1 95 ? 9.372 -10.248 -20.243 1.00 95.19 95 ALA A O 1
ATOM 743 N N . SER A 1 96 ? 9.622 -10.115 -22.475 1.00 96.31 96 SER A N 1
ATOM 744 C CA . SER A 1 96 ? 10.099 -11.488 -22.672 1.00 96.31 96 SER A CA 1
ATOM 745 C C . SER A 1 96 ? 11.456 -11.489 -23.377 1.00 96.31 96 SER A C 1
ATOM 747 O O . SER A 1 96 ? 11.586 -10.934 -24.464 1.00 96.31 96 SER A O 1
ATOM 749 N N . ALA A 1 97 ? 12.474 -12.119 -22.782 1.00 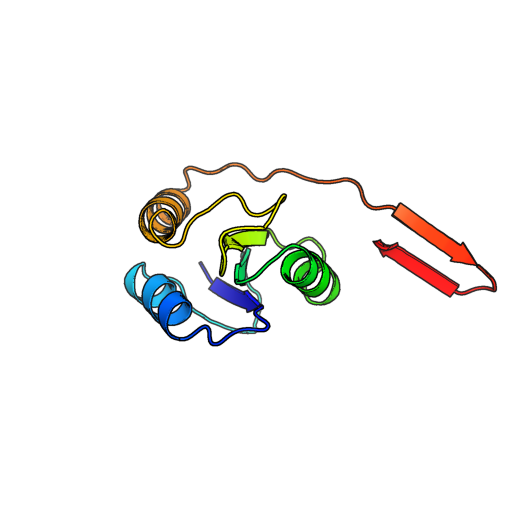96.06 97 ALA A N 1
ATOM 750 C CA . ALA A 1 97 ? 13.812 -12.234 -23.369 1.00 96.06 97 ALA A CA 1
ATOM 751 C C . ALA A 1 97 ? 14.526 -13.512 -22.906 1.00 96.06 97 ALA A C 1
ATOM 753 O O . ALA A 1 97 ? 14.513 -13.841 -21.721 1.00 96.06 97 ALA A O 1
ATOM 754 N N . LYS A 1 98 ? 15.186 -14.228 -23.831 1.00 95.50 98 LYS A N 1
ATOM 755 C CA . LYS A 1 98 ? 15.942 -15.471 -23.547 1.00 95.50 98 LYS A CA 1
ATOM 756 C C . LYS A 1 98 ? 15.141 -16.496 -22.717 1.00 95.50 98 LYS A C 1
ATOM 758 O O . LYS A 1 98 ? 15.662 -17.074 -21.768 1.00 95.50 98 LYS A O 1
ATOM 763 N N . GLY A 1 99 ? 13.852 -16.663 -23.028 1.00 94.06 99 GLY A N 1
ATOM 764 C CA . GLY A 1 99 ? 12.947 -17.570 -22.307 1.00 94.06 99 GLY A CA 1
ATOM 765 C C . GLY A 1 99 ? 12.521 -17.103 -20.908 1.00 94.06 99 GLY A C 1
ATOM 766 O O . GLY A 1 99 ? 11.839 -17.844 -20.209 1.00 94.06 99 GLY A O 1
ATOM 767 N N . LYS A 1 100 ? 12.894 -15.890 -20.482 1.00 93.62 100 LYS A N 1
ATOM 768 C CA . LYS A 1 100 ? 12.475 -15.294 -19.207 1.00 93.62 100 LYS A CA 1
ATOM 769 C C . LYS A 1 100 ? 11.413 -14.227 -19.440 1.00 93.62 100 LYS A C 1
ATOM 771 O O . LYS A 1 100 ? 11.522 -13.455 -20.392 1.00 93.62 100 LYS A O 1
ATOM 776 N N . LYS A 1 101 ? 10.431 -14.169 -18.539 1.00 92.44 101 LYS A N 1
ATOM 777 C CA . LYS A 1 101 ? 9.377 -13.151 -18.511 1.00 92.44 101 LYS A CA 1
ATOM 778 C C . LYS A 1 101 ? 9.534 -12.237 -17.301 1.00 92.44 101 LYS A C 1
ATOM 780 O O . LYS A 1 101 ? 9.875 -12.703 -16.215 1.00 92.44 101 LYS A O 1
ATOM 785 N N . LEU A 1 102 ? 9.259 -10.953 -17.491 1.00 88.81 102 LEU A N 1
ATOM 786 C CA . LEU A 1 102 ? 9.178 -9.940 -16.444 1.00 88.81 102 LEU A CA 1
ATOM 787 C C . LEU A 1 102 ? 7.893 -9.139 -16.652 1.00 88.81 102 LEU A C 1
ATOM 789 O O . LEU A 1 102 ? 7.675 -8.632 -17.746 1.00 88.81 102 LEU A O 1
ATOM 793 N N . VAL A 1 103 ? 7.075 -9.000 -15.610 1.00 87.31 103 VAL A N 1
ATOM 794 C CA . VAL A 1 103 ? 5.869 -8.158 -15.627 1.00 87.31 103 VAL A CA 1
ATOM 795 C C . VAL A 1 103 ? 6.078 -7.006 -14.649 1.00 87.31 103 VAL A C 1
ATOM 797 O O . VAL A 1 103 ? 6.441 -7.248 -13.493 1.00 87.31 103 VAL A O 1
ATOM 800 N N . GLY A 1 104 ? 5.893 -5.771 -15.119 1.00 78.88 104 GLY A N 1
ATOM 801 C CA . GLY A 1 104 ? 6.126 -4.537 -14.362 1.00 78.88 104 GLY A CA 1
ATOM 802 C C . GLY A 1 104 ? 5.011 -3.525 -14.514 1.00 78.88 104 GLY A C 1
ATOM 803 O O . GLY A 1 104 ? 4.430 -3.457 -15.615 1.00 78.88 104 GLY A O 1
#

Sequence (104 aa):
MKAVIVSSYPSKTVAGKLKRHGFQVTNNNPEFILCYGGDGTILLAERMFPGIPKLAVKHANICHRCELGKDELDMSLEKIKQGKFFITEQIKLEASAKGKKLVG